Protein AF-A0A1I7XWM1-F1 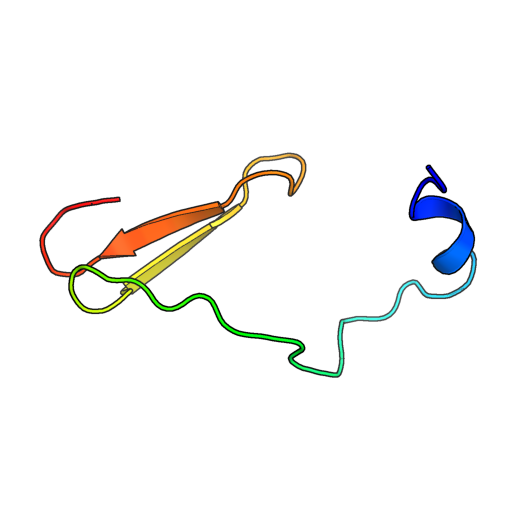(afdb_monomer_lite)

Organism: NCBI:txid37863

Secondary structure (DSSP, 8-state):
---GGGG-TT--PPP-S-------SSS-EEEEEE-TTSS-EEEEETTS--

Sequence (50 aa):
MMNGEDFFENTFAFPEELDGCLEVANGNSVCARFNRIGSLIAVGVTDGKI

Foldseek 3Di:
DDDPPVVPPPDPDDDPDDDDDDDDPDADWDDKDADPVRPDMDTAHPVGHD

Structure (mmCIF, N/CA/C/O backbone):
data_AF-A0A1I7XWM1-F1
#
_entry.id   AF-A0A1I7XWM1-F1
#
loop_
_atom_site.group_PDB
_atom_site.id
_atom_site.type_symbol
_atom_site.label_atom_id
_atom_site.label_alt_id
_atom_site.label_comp_id
_atom_site.label_asym_id
_atom_site.label_entity_id
_atom_site.label_seq_id
_atom_site.pdbx_PDB_ins_code
_atom_site.Cartn_x
_atom_site.Cartn_y
_atom_site.Cartn_z
_atom_site.occupancy
_atom_site.B_iso_or_equiv
_atom_site.auth_seq_id
_atom_site.auth_comp_id
_atom_site.auth_asym_id
_atom_site.auth_atom_id
_atom_site.pdbx_PDB_model_num
ATOM 1 N N . MET A 1 1 ? 14.693 21.230 -9.270 1.00 45.12 1 MET A N 1
ATOM 2 C CA . MET A 1 1 ? 14.352 19.873 -8.800 1.00 45.12 1 MET A CA 1
ATOM 3 C C . MET A 1 1 ? 14.563 18.963 -9.993 1.00 45.12 1 MET A C 1
ATOM 5 O O . MET A 1 1 ? 14.057 19.309 -11.052 1.00 45.12 1 MET A O 1
ATOM 9 N N . MET A 1 2 ? 15.391 17.925 -9.878 1.00 44.22 2 MET A N 1
ATOM 10 C CA . MET A 1 2 ? 15.515 16.927 -10.947 1.00 44.22 2 MET A CA 1
ATOM 11 C C . MET A 1 2 ? 14.225 16.105 -10.979 1.00 44.22 2 MET A C 1
ATOM 13 O O . MET A 1 2 ? 13.744 15.696 -9.922 1.00 44.22 2 MET A O 1
ATOM 17 N N . ASN A 1 3 ? 13.653 15.909 -12.165 1.00 56.88 3 ASN A N 1
ATOM 18 C CA . ASN A 1 3 ? 12.559 14.963 -12.349 1.00 56.88 3 ASN A CA 1
ATOM 19 C C . ASN A 1 3 ? 13.169 13.560 -12.262 1.00 56.88 3 ASN A C 1
ATOM 21 O O . ASN A 1 3 ? 14.183 13.300 -12.902 1.00 56.88 3 ASN A O 1
ATOM 25 N N . GLY A 1 4 ? 12.588 12.663 -11.463 1.00 56.81 4 GLY A N 1
ATOM 26 C CA . GLY A 1 4 ? 13.116 11.306 -11.249 1.00 56.81 4 GLY A CA 1
ATOM 27 C C . GLY A 1 4 ? 13.134 10.414 -12.498 1.00 56.81 4 GLY A C 1
ATOM 28 O O . GLY A 1 4 ? 13.501 9.252 -12.399 1.00 56.81 4 GLY A O 1
ATOM 29 N N . GLU A 1 5 ? 12.736 10.942 -13.653 1.00 55.16 5 GLU A N 1
ATOM 30 C CA . GLU A 1 5 ? 12.602 10.244 -14.932 1.00 55.16 5 GLU A CA 1
ATOM 31 C C . GLU A 1 5 ? 13.966 9.975 -15.595 1.00 55.16 5 GLU A C 1
ATOM 33 O O . GLU A 1 5 ? 14.128 8.950 -16.252 1.00 55.16 5 GLU A O 1
ATOM 38 N N . ASP A 1 6 ? 14.984 10.799 -15.314 1.00 54.03 6 ASP A N 1
ATOM 39 C CA . ASP A 1 6 ? 16.322 10.681 -15.919 1.00 54.03 6 ASP A CA 1
ATOM 40 C C . ASP A 1 6 ? 17.127 9.457 -15.414 1.00 54.03 6 ASP A C 1
ATOM 42 O O . ASP A 1 6 ? 18.137 9.084 -16.010 1.00 54.03 6 ASP A O 1
ATOM 46 N N . PHE A 1 7 ? 16.706 8.808 -14.317 1.00 54.44 7 PHE A N 1
ATOM 47 C CA . PHE A 1 7 ? 17.403 7.644 -13.738 1.00 54.44 7 PHE A CA 1
ATOM 48 C C . PHE A 1 7 ? 16.938 6.289 -14.293 1.00 54.44 7 PHE A C 1
ATOM 50 O O . PHE A 1 7 ? 17.655 5.298 -14.148 1.00 54.44 7 PHE A O 1
ATOM 57 N N . PHE A 1 8 ? 15.757 6.216 -14.915 1.00 56.34 8 PHE A N 1
ATOM 58 C CA . PHE A 1 8 ? 15.101 4.937 -15.223 1.00 56.34 8 PHE A CA 1
ATOM 59 C C . PHE A 1 8 ? 15.082 4.563 -16.707 1.00 56.34 8 PHE A C 1
ATOM 61 O O . PHE A 1 8 ? 14.588 3.485 -17.039 1.00 56.34 8 PHE A O 1
ATOM 68 N N . GLU A 1 9 ? 15.655 5.381 -17.597 1.00 53.44 9 GLU A N 1
ATOM 69 C CA . GLU A 1 9 ? 15.619 5.145 -19.052 1.00 53.44 9 GLU A CA 1
ATOM 70 C C . GLU A 1 9 ? 16.222 3.793 -19.498 1.00 53.44 9 GLU A C 1
ATOM 72 O O . GLU A 1 9 ? 15.983 3.374 -20.627 1.00 53.44 9 GLU A O 1
ATOM 77 N N . ASN A 1 10 ? 16.931 3.059 -18.628 1.00 52.28 10 ASN A N 1
ATOM 78 C CA . ASN A 1 10 ? 17.510 1.745 -18.946 1.00 52.28 10 ASN A CA 1
ATOM 79 C C . ASN A 1 10 ? 17.100 0.585 -18.025 1.00 52.28 10 ASN A C 1
ATOM 81 O O . ASN A 1 10 ? 17.653 -0.509 -18.157 1.00 52.28 10 ASN A O 1
ATOM 85 N N . THR A 1 11 ? 16.131 0.763 -17.123 1.00 57.78 11 THR A N 1
ATOM 86 C CA . THR A 1 11 ? 15.868 -0.254 -16.093 1.00 57.78 11 THR A CA 1
ATOM 87 C C . THR A 1 11 ? 14.373 -0.481 -15.892 1.00 57.78 11 THR A C 1
ATOM 89 O O . THR A 1 11 ? 13.793 -0.119 -14.874 1.00 57.78 11 THR A O 1
ATOM 92 N N . PHE A 1 12 ? 13.738 -1.165 -16.848 1.00 58.28 12 PHE A N 1
ATOM 93 C CA . PHE A 1 12 ? 12.473 -1.879 -16.616 1.00 58.28 12 PHE A CA 1
ATOM 94 C C . PHE A 1 12 ? 12.717 -3.113 -15.722 1.00 58.28 12 PHE A C 1
ATOM 96 O O . PHE A 1 12 ? 12.441 -4.244 -16.120 1.00 58.28 12 PHE A O 1
ATOM 103 N N . ALA A 1 13 ? 13.303 -2.916 -14.542 1.00 71.25 13 ALA A N 1
ATOM 104 C CA . ALA A 1 13 ? 13.547 -3.974 -13.571 1.00 71.25 13 ALA A CA 1
ATOM 105 C C . ALA A 1 13 ? 12.472 -3.953 -12.485 1.00 71.25 13 ALA A C 1
ATOM 107 O O . ALA A 1 13 ? 11.974 -2.899 -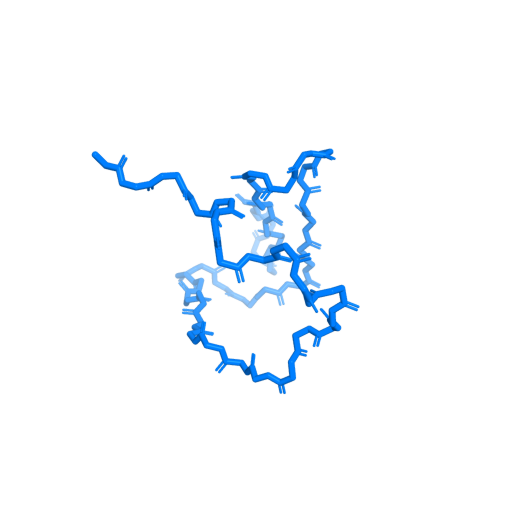12.087 1.00 71.25 13 ALA A O 1
ATOM 108 N N . PHE A 1 14 ? 12.115 -5.139 -12.002 1.00 81.56 14 PHE A N 1
ATOM 109 C CA . PHE A 1 14 ? 11.355 -5.257 -10.766 1.00 81.56 14 PHE A CA 1
ATOM 110 C C . PHE A 1 14 ? 12.238 -4.774 -9.601 1.00 81.56 14 PHE A C 1
ATOM 112 O O . PHE A 1 14 ? 13.431 -5.073 -9.615 1.00 81.56 14 PHE A O 1
ATOM 119 N N . PRO A 1 15 ? 11.699 -4.043 -8.607 1.00 85.06 15 PRO A N 1
ATOM 120 C CA . PRO A 1 15 ? 12.474 -3.655 -7.431 1.00 85.06 15 PRO A CA 1
ATOM 121 C C . PRO A 1 15 ? 13.034 -4.892 -6.716 1.00 85.06 15 PRO A C 1
ATOM 123 O O . PRO A 1 15 ? 12.271 -5.788 -6.355 1.00 85.06 15 PRO A O 1
ATOM 126 N N . GLU A 1 16 ? 14.355 -4.947 -6.537 1.00 86.00 16 GLU A N 1
ATOM 127 C CA . GLU A 1 16 ? 15.041 -6.082 -5.897 1.00 86.00 16 GLU A CA 1
ATOM 128 C C . GLU A 1 16 ? 15.292 -5.849 -4.402 1.00 86.00 16 GLU A C 1
ATOM 130 O O . GLU A 1 16 ? 15.383 -6.801 -3.627 1.00 86.00 16 GLU A O 1
ATOM 135 N N . GLU A 1 17 ? 15.36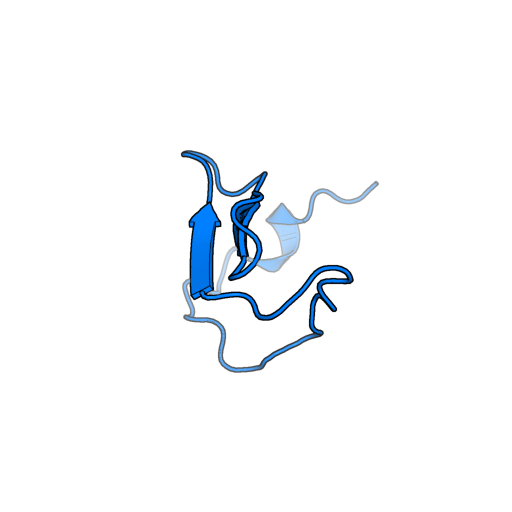2 -4.584 -3.989 1.00 87.38 17 GLU A N 1
ATOM 136 C CA . GLU A 1 17 ? 15.656 -4.184 -2.618 1.00 87.38 17 GLU A CA 1
ATOM 137 C C . GLU A 1 17 ? 14.450 -3.497 -1.971 1.00 87.38 17 GLU A C 1
ATOM 139 O O . GLU A 1 17 ? 13.715 -2.737 -2.607 1.00 87.38 17 GLU A O 1
ATOM 144 N N . LEU A 1 18 ? 14.255 -3.767 -0.679 1.00 89.06 18 LEU A N 1
ATOM 145 C CA . LEU A 1 18 ? 13.315 -3.028 0.152 1.00 89.06 18 LEU A CA 1
ATOM 146 C C . LEU A 1 18 ? 14.029 -1.797 0.719 1.00 89.06 18 LEU A C 1
ATOM 148 O O . LEU A 1 18 ? 14.847 -1.928 1.628 1.00 89.06 18 LEU A O 1
ATOM 152 N N . ASP A 1 19 ? 13.688 -0.616 0.208 1.00 90.62 19 ASP A N 1
ATOM 153 C CA . ASP A 1 19 ? 14.202 0.660 0.711 1.00 90.62 19 ASP A CA 1
ATOM 154 C C . ASP A 1 19 ? 13.131 1.391 1.536 1.00 90.62 19 ASP A C 1
ATOM 156 O O . ASP A 1 19 ? 12.237 2.059 1.009 1.00 90.62 19 ASP A O 1
ATOM 160 N N . GLY A 1 20 ? 13.202 1.218 2.857 1.00 92.38 20 GLY A N 1
ATOM 161 C CA . GLY A 1 20 ? 12.301 1.846 3.824 1.00 92.38 20 GLY A CA 1
ATOM 162 C C . GLY A 1 20 ? 11.017 1.064 4.139 1.00 92.38 20 GLY A C 1
ATOM 163 O O . GLY A 1 20 ? 10.669 0.069 3.505 1.00 92.38 20 GLY A O 1
ATOM 164 N N . CYS A 1 21 ? 10.313 1.517 5.180 1.00 91.56 21 CYS A N 1
ATOM 165 C CA . CYS A 1 21 ? 9.055 0.940 5.655 1.00 91.56 21 CYS A CA 1
ATOM 166 C C . CYS A 1 21 ? 8.142 2.049 6.194 1.00 91.56 21 CYS A C 1
ATOM 168 O O . CYS A 1 21 ? 8.614 2.994 6.831 1.00 91.56 21 CYS A O 1
ATOM 170 N N . LEU A 1 22 ? 6.837 1.935 5.940 1.00 90.56 22 LEU A N 1
ATOM 171 C CA . LEU A 1 22 ? 5.834 2.816 6.529 1.00 90.56 22 LEU A CA 1
ATOM 172 C C . LEU A 1 22 ? 5.303 2.190 7.820 1.00 90.56 22 LEU A C 1
ATOM 174 O O . LEU A 1 22 ? 4.570 1.204 7.781 1.00 90.56 22 LEU A O 1
ATOM 178 N N . GLU A 1 23 ? 5.623 2.804 8.955 1.00 90.25 23 GLU A N 1
ATOM 179 C CA . GLU A 1 23 ? 5.071 2.408 10.250 1.00 90.25 23 GLU A CA 1
ATOM 180 C C . GLU A 1 23 ? 3.648 2.957 10.409 1.00 90.25 23 GLU A C 1
ATOM 182 O O . GLU A 1 23 ? 3.426 4.170 10.483 1.00 90.25 23 GLU A O 1
ATOM 187 N N . VAL A 1 24 ? 2.663 2.060 10.453 1.00 88.19 24 VAL A N 1
ATOM 188 C CA . VAL A 1 24 ? 1.255 2.435 10.619 1.00 88.19 24 VAL A CA 1
ATOM 189 C C . VAL A 1 24 ? 0.934 2.554 12.103 1.00 88.19 24 VAL A C 1
ATOM 191 O O . VAL A 1 24 ? 1.002 1.586 12.852 1.00 88.19 24 VAL A O 1
ATOM 194 N N . ALA A 1 25 ? 0.568 3.761 12.532 1.00 77.94 25 ALA A N 1
ATOM 195 C CA . ALA A 1 25 ? 0.371 4.071 13.948 1.00 77.94 25 ALA A CA 1
ATOM 196 C C . ALA A 1 25 ? -0.835 3.353 14.589 1.00 77.94 25 ALA A C 1
ATOM 198 O O . ALA A 1 25 ? -0.851 3.147 15.803 1.00 77.94 25 ALA A O 1
ATOM 199 N N . ASN A 1 26 ? -1.849 2.985 13.797 1.00 80.06 26 ASN A N 1
ATOM 200 C CA . ASN A 1 26 ? -3.133 2.499 14.303 1.00 80.06 26 ASN A CA 1
ATOM 201 C C . ASN A 1 26 ? -3.394 1.049 13.885 1.00 80.06 26 ASN A C 1
ATOM 203 O O . ASN A 1 26 ? -3.947 0.792 12.819 1.00 80.06 26 ASN A O 1
ATOM 207 N N . GLY A 1 27 ? -3.065 0.107 14.768 1.00 79.62 27 GLY A N 1
ATOM 208 C CA . GLY A 1 27 ? -3.345 -1.312 14.554 1.00 79.62 27 GLY A CA 1
ATOM 209 C C . GLY A 1 27 ? -2.496 -1.949 13.453 1.00 79.62 27 GLY A C 1
ATOM 210 O O . GLY A 1 27 ? -1.580 -1.341 12.905 1.00 79.62 27 GLY A O 1
ATOM 211 N N . ASN A 1 28 ? -2.794 -3.210 13.142 1.00 92.44 28 ASN A N 1
ATOM 212 C CA . ASN A 1 28 ? -2.032 -3.956 12.148 1.00 92.44 28 ASN A CA 1
ATOM 213 C C . ASN A 1 28 ? -2.588 -3.684 10.748 1.00 92.44 28 ASN A C 1
ATOM 215 O O . ASN A 1 28 ? -3.800 -3.743 10.529 1.00 92.44 28 ASN A O 1
ATOM 219 N N . SER A 1 29 ? -1.694 -3.429 9.794 1.00 93.81 29 SER A N 1
ATOM 220 C CA . SER A 1 29 ? -2.055 -3.288 8.381 1.00 93.81 29 SER A CA 1
ATOM 221 C C . SER A 1 29 ? -2.514 -4.633 7.822 1.00 93.81 29 SER A C 1
ATOM 223 O O . SER A 1 29 ? -1.825 -5.638 7.994 1.00 93.81 29 SER A O 1
ATOM 225 N N . VAL A 1 30 ? -3.666 -4.661 7.150 1.00 95.12 30 VAL A N 1
ATOM 226 C CA . VAL A 1 30 ? -4.240 -5.893 6.570 1.00 95.12 30 VAL A CA 1
ATOM 227 C C . VAL A 1 30 ? -4.302 -5.871 5.051 1.00 95.12 30 VAL A C 1
ATOM 229 O O 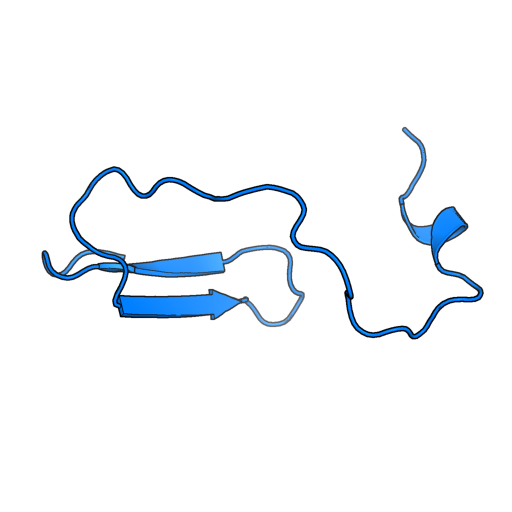. VAL A 1 30 ? -4.222 -6.921 4.417 1.00 95.12 30 VAL A O 1
ATOM 232 N N . CYS A 1 31 ? -4.443 -4.694 4.446 1.00 95.00 31 CYS A N 1
ATOM 233 C CA . CYS A 1 31 ? -4.463 -4.546 2.998 1.00 95.00 31 CYS A CA 1
ATOM 234 C C . CYS A 1 31 ? -3.904 -3.185 2.587 1.00 95.00 31 CYS A C 1
ATOM 236 O O . CYS A 1 31 ? -4.033 -2.206 3.316 1.00 95.00 31 CYS A O 1
ATOM 238 N N . ALA A 1 32 ? -3.303 -3.122 1.401 1.00 95.88 32 ALA A N 1
ATOM 239 C CA . ALA A 1 32 ? -2.803 -1.882 0.827 1.00 95.88 32 ALA A CA 1
ATOM 240 C C . ALA A 1 32 ? -3.115 -1.828 -0.668 1.00 95.88 32 ALA A C 1
ATOM 242 O O . ALA A 1 32 ? -3.072 -2.851 -1.360 1.00 95.88 32 ALA A O 1
ATOM 243 N N . ARG A 1 33 ? -3.456 -0.641 -1.176 1.00 97.88 33 ARG A N 1
ATOM 244 C CA . ARG A 1 33 ? -3.758 -0.453 -2.597 1.00 97.88 33 ARG A CA 1
ATOM 245 C C . ARG A 1 33 ? -3.323 0.916 -3.092 1.00 97.88 33 ARG A C 1
ATOM 247 O O . ARG A 1 33 ? -3.726 1.940 -2.544 1.00 97.88 33 ARG A O 1
ATOM 254 N N . PHE A 1 34 ? -2.562 0.918 -4.180 1.00 98.00 34 PHE A N 1
ATOM 255 C CA . PHE A 1 34 ? -2.217 2.136 -4.900 1.00 98.00 34 PHE A CA 1
ATOM 256 C C . PHE A 1 34 ? -3.392 2.672 -5.722 1.00 98.00 34 PHE A C 1
ATOM 258 O O . PHE A 1 34 ? -4.250 1.920 -6.202 1.00 98.00 34 PHE A O 1
ATOM 265 N N . ASN A 1 35 ? -3.408 3.991 -5.919 1.00 97.19 35 ASN A N 1
ATOM 266 C CA . ASN A 1 35 ? -4.280 4.619 -6.904 1.00 97.19 35 ASN A CA 1
ATOM 267 C C . ASN A 1 35 ? -3.842 4.267 -8.344 1.00 97.19 35 ASN A C 1
ATOM 269 O O . ASN A 1 35 ? -2.813 3.636 -8.572 1.00 97.19 35 ASN A O 1
ATOM 273 N N . ARG A 1 36 ? -4.626 4.697 -9.343 1.00 95.62 36 ARG A N 1
ATOM 274 C CA . ARG A 1 36 ? -4.386 4.366 -10.762 1.00 95.62 36 ARG A CA 1
ATOM 275 C C . ARG A 1 36 ? -2.995 4.771 -11.273 1.00 95.62 36 ARG A C 1
ATOM 277 O O . ARG A 1 36 ? -2.506 4.127 -12.192 1.00 95.62 36 ARG A O 1
ATOM 284 N N . ILE A 1 37 ? -2.405 5.831 -10.723 1.00 94.12 37 ILE A N 1
ATOM 285 C CA . ILE A 1 37 ? -1.157 6.431 -11.221 1.00 94.12 37 ILE A CA 1
ATOM 286 C C . ILE A 1 37 ? 0.054 6.163 -10.315 1.00 94.12 37 ILE A C 1
ATOM 288 O O . ILE A 1 37 ? 1.142 6.630 -10.620 1.00 94.12 37 ILE A O 1
ATOM 292 N N . GLY A 1 38 ? -0.122 5.447 -9.199 1.00 93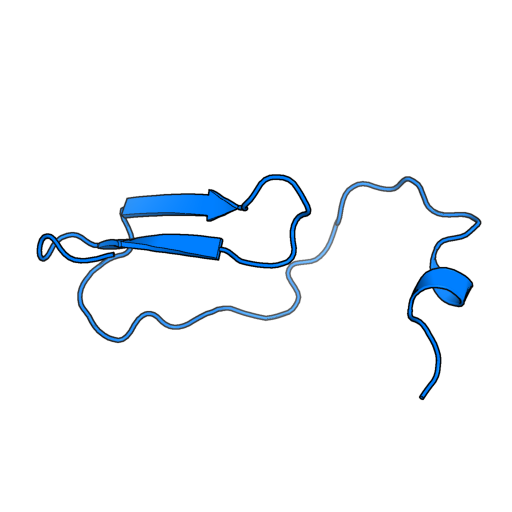.19 38 GLY A N 1
ATOM 293 C CA . GLY A 1 38 ? 0.951 5.135 -8.249 1.00 93.19 38 GLY A CA 1
ATOM 294 C C . GLY A 1 38 ? 1.376 6.282 -7.322 1.00 93.19 38 GLY A C 1
ATOM 295 O O . GLY A 1 38 ? 2.388 6.155 -6.648 1.00 93.19 38 GLY A O 1
ATOM 296 N N . SER A 1 39 ? 0.630 7.392 -7.253 1.00 95.06 39 SER A N 1
ATOM 297 C CA . SER A 1 39 ? 1.015 8.565 -6.443 1.00 95.06 39 SER A CA 1
ATOM 298 C C . SER A 1 39 ? 0.502 8.546 -5.002 1.00 95.06 39 SER A C 1
ATOM 300 O O . SER A 1 39 ? 0.979 9.310 -4.169 1.00 95.06 39 SER A O 1
ATOM 302 N N . LEU A 1 40 ? -0.496 7.711 -4.710 1.00 96.06 40 LEU A N 1
ATOM 303 C CA . LEU A 1 40 ? -1.098 7.564 -3.385 1.00 96.06 40 LEU A CA 1
ATOM 304 C C . LEU A 1 40 ? -1.309 6.084 -3.080 1.00 96.06 40 LEU A C 1
ATOM 306 O O . LEU A 1 40 ? -1.618 5.304 -3.987 1.00 96.06 40 LEU A O 1
ATOM 310 N N . ILE A 1 41 ? -1.233 5.734 -1.797 1.00 96.06 41 ILE A N 1
ATOM 311 C CA . ILE A 1 41 ? -1.550 4.409 -1.266 1.00 96.06 41 ILE A CA 1
ATOM 312 C C . ILE A 1 41 ? -2.568 4.537 -0.129 1.00 96.06 41 ILE A C 1
ATOM 314 O O . ILE A 1 41 ? -2.440 5.412 0.723 1.00 96.06 41 ILE A O 1
ATOM 318 N N . ALA A 1 42 ? -3.592 3.684 -0.136 1.00 96.25 42 ALA A N 1
ATOM 319 C CA . ALA A 1 42 ? -4.532 3.520 0.973 1.00 96.25 42 ALA A CA 1
ATOM 320 C C . ALA A 1 42 ? -4.208 2.225 1.727 1.00 96.25 42 ALA A C 1
ATOM 322 O O . ALA A 1 42 ? -3.920 1.215 1.074 1.00 96.25 42 ALA A O 1
ATOM 323 N N . VAL A 1 43 ? -4.271 2.242 3.064 1.00 96.69 43 VAL A N 1
ATOM 324 C CA . VAL A 1 43 ? -3.899 1.101 3.916 1.00 96.69 43 VAL A CA 1
ATOM 325 C C . VAL A 1 43 ? -5.028 0.785 4.891 1.00 96.69 43 VAL A C 1
ATOM 327 O O . VAL A 1 43 ? -5.259 1.516 5.841 1.00 96.69 43 VAL A O 1
ATOM 330 N N . GLY A 1 44 ? -5.724 -0.330 4.679 1.00 96.12 44 GLY A N 1
ATOM 331 C CA . GLY A 1 44 ? -6.732 -0.802 5.625 1.00 96.12 44 GLY A CA 1
ATOM 332 C C . GLY A 1 44 ? -6.079 -1.434 6.851 1.00 96.12 44 GLY A C 1
ATOM 333 O O . GLY A 1 44 ? -5.145 -2.234 6.718 1.00 96.12 44 GLY A O 1
ATOM 334 N N . VAL A 1 45 ? -6.598 -1.115 8.035 1.00 96.19 45 VAL A N 1
ATOM 335 C CA . VAL A 1 45 ? -6.086 -1.598 9.327 1.00 96.19 45 VAL A CA 1
ATOM 336 C C . VAL A 1 45 ? -7.129 -2.400 10.104 1.00 96.19 45 VAL A C 1
ATOM 338 O O . VAL A 1 45 ? -8.337 -2.284 9.889 1.00 96.19 45 VAL A O 1
ATOM 341 N N . THR A 1 46 ? -6.668 -3.230 11.043 1.00 95.19 46 THR A N 1
ATOM 342 C CA . THR A 1 46 ? -7.537 -4.107 11.850 1.00 95.19 46 THR A CA 1
ATOM 343 C C . THR A 1 46 ? -8.558 -3.369 12.719 1.00 95.19 46 THR A C 1
ATOM 345 O O . THR A 1 46 ? -9.523 -3.988 13.154 1.00 95.19 46 THR A O 1
ATOM 348 N N . ASP A 1 47 ? -8.358 -2.077 13.003 1.00 92.38 47 ASP A N 1
ATOM 349 C CA . ASP A 1 47 ? -9.278 -1.276 13.827 1.00 92.38 47 ASP A CA 1
ATOM 350 C C . ASP A 1 47 ? -10.473 -0.698 13.035 1.00 92.38 47 ASP A C 1
ATOM 352 O O . ASP A 1 47 ? -11.305 0.012 13.601 1.00 92.38 47 ASP A O 1
ATOM 356 N N . GLY A 1 48 ? -10.579 -1.026 11.740 1.00 91.25 48 GLY A N 1
ATOM 357 C CA . GLY A 1 48 ? -11.668 -0.608 10.857 1.00 91.25 48 GLY A CA 1
ATOM 358 C C . GLY A 1 48 ? -11.427 0.711 10.118 1.00 91.25 48 GLY A C 1
ATOM 359 O O . GLY A 1 48 ? -12.325 1.166 9.407 1.00 91.25 48 GLY A O 1
ATOM 360 N N . LYS A 1 49 ? -10.247 1.327 10.263 1.00 92.94 49 LYS A N 1
ATOM 361 C CA . LYS A 1 49 ? -9.848 2.535 9.523 1.00 92.94 49 LYS A CA 1
ATOM 362 C C . LYS A 1 49 ? -9.072 2.21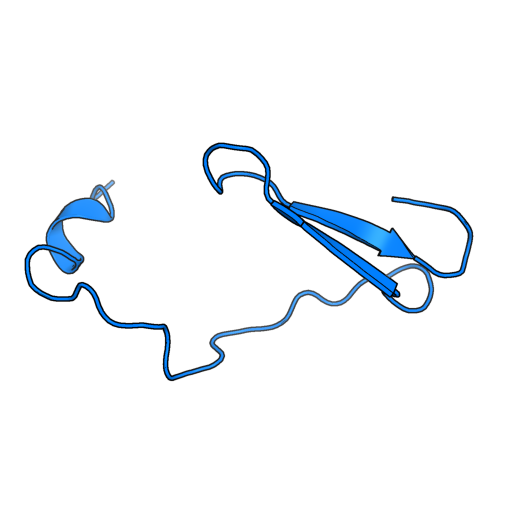6 8.236 1.00 92.94 49 LYS A C 1
ATOM 364 O O . LYS A 1 49 ? -8.704 1.068 7.973 1.00 92.94 49 LYS A O 1
ATOM 369 N N . ILE A 1 50 ? -8.860 3.266 7.440 1.00 93.12 50 ILE A N 1
ATOM 370 C CA . ILE A 1 50 ? -8.063 3.318 6.203 1.00 93.12 50 ILE A CA 1
ATOM 371 C C . ILE A 1 50 ? -7.130 4.529 6.287 1.00 93.12 50 ILE A C 1
ATOM 373 O O . ILE A 1 50 ? -7.592 5.548 6.854 1.00 93.12 50 ILE A O 1
#

pLDDT: mean 82.24, std 17.03, range [44.22, 98.0]

Radius of gyration: 14.88 Å; chains: 1; bounding box: 29×26×34 Å